Protein AF-A0A661VRM5-F1 (afdb_monomer_lite)

pLDDT: mean 84.53, std 15.83, range [41.25, 96.88]

Structure (mmCIF, N/CA/C/O backbone):
data_AF-A0A661VRM5-F1
#
_entry.id   AF-A0A661VRM5-F1
#
loop_
_atom_site.group_PDB
_atom_site.id
_atom_site.type_symbol
_atom_site.label_atom_id
_atom_site.label_alt_id
_atom_site.label_comp_id
_atom_site.label_asym_id
_atom_site.label_entity_id
_atom_site.label_seq_id
_atom_site.pdbx_PDB_ins_code
_atom_site.Cartn_x
_atom_site.Cartn_y
_atom_site.Cartn_z
_atom_site.occupancy
_atom_site.B_iso_or_equiv
_atom_site.auth_seq_id
_atom_site.auth_comp_id
_atom_site.auth_asym_id
_atom_site.auth_atom_id
_atom_site.pdbx_PDB_model_num
ATOM 1 N N . MET A 1 1 ? 23.920 4.981 -14.233 1.00 68.56 1 MET A N 1
ATOM 2 C CA . MET A 1 1 ? 23.332 3.738 -14.769 1.00 68.56 1 MET A CA 1
ATOM 3 C C . MET A 1 1 ? 21.844 3.992 -14.928 1.00 68.56 1 MET A C 1
ATOM 5 O O . MET A 1 1 ? 21.239 4.449 -13.968 1.00 68.56 1 MET A O 1
ATOM 9 N N . LEU A 1 2 ? 21.302 3.834 -16.135 1.00 87.12 2 LEU A N 1
ATOM 10 C CA . LEU A 1 2 ? 19.861 3.931 -16.383 1.00 87.12 2 LEU A CA 1
ATOM 11 C C . LEU A 1 2 ? 19.268 2.530 -16.240 1.00 87.12 2 LEU A C 1
ATOM 13 O O . LEU A 1 2 ? 19.918 1.567 -16.642 1.00 87.12 2 LEU A O 1
ATOM 17 N N . LEU A 1 3 ? 18.078 2.433 -15.651 1.00 86.81 3 LEU A N 1
ATOM 18 C CA . LEU A 1 3 ? 17.342 1.175 -15.593 1.00 86.81 3 LEU A CA 1
ATOM 19 C C . LEU A 1 3 ? 16.907 0.775 -17.006 1.00 86.81 3 LEU A C 1
ATOM 21 O O . LEU A 1 3 ? 16.551 1.629 -17.823 1.00 86.81 3 LEU A O 1
ATOM 25 N N . THR A 1 4 ? 16.911 -0.524 -17.277 1.00 94.31 4 THR A N 1
ATOM 26 C CA . THR A 1 4 ? 16.193 -1.095 -18.419 1.00 94.31 4 THR A CA 1
ATOM 27 C C . THR A 1 4 ? 14.686 -0.824 -18.284 1.00 94.31 4 THR A C 1
ATOM 29 O O . THR A 1 4 ? 14.200 -0.531 -17.182 1.00 94.31 4 THR A O 1
ATOM 32 N N . PRO A 1 5 ? 13.911 -0.887 -19.378 1.00 92.25 5 PRO A N 1
ATOM 33 C CA . PRO A 1 5 ? 12.455 -0.767 -19.310 1.00 92.25 5 PRO A CA 1
ATOM 34 C C . PRO A 1 5 ? 11.816 -1.754 -18.322 1.00 92.25 5 PRO A C 1
ATOM 36 O O . PRO A 1 5 ? 10.944 -1.366 -17.547 1.00 92.25 5 PRO A O 1
ATOM 39 N N . GLU A 1 6 ? 12.298 -2.995 -18.282 1.00 90.44 6 GLU A N 1
ATOM 40 C CA . GLU A 1 6 ? 11.807 -4.049 -17.391 1.00 90.44 6 GLU A CA 1
ATOM 41 C C . GLU A 1 6 ? 12.111 -3.734 -15.920 1.00 90.44 6 GLU A C 1
ATOM 43 O O . GLU A 1 6 ? 11.241 -3.842 -15.053 1.00 90.44 6 GLU A O 1
ATOM 48 N N . GLU A 1 7 ? 13.332 -3.282 -15.623 1.00 89.38 7 GLU A N 1
ATOM 49 C CA . GLU A 1 7 ? 13.704 -2.830 -14.277 1.00 89.38 7 GLU A CA 1
ATOM 50 C C . GLU A 1 7 ? 12.909 -1.592 -13.855 1.00 89.38 7 GLU A C 1
ATOM 52 O O . GLU A 1 7 ? 12.543 -1.454 -12.688 1.00 89.38 7 GLU A O 1
ATOM 57 N N . THR A 1 8 ? 12.610 -0.701 -14.800 1.00 89.12 8 THR A N 1
ATOM 58 C CA . THR A 1 8 ? 11.783 0.485 -14.564 1.00 89.12 8 THR A CA 1
ATOM 59 C C . THR A 1 8 ? 10.354 0.082 -14.208 1.00 89.12 8 THR A C 1
ATOM 61 O O . THR A 1 8 ? 9.788 0.591 -13.241 1.00 89.12 8 THR A O 1
ATOM 64 N N . GLU A 1 9 ? 9.773 -0.870 -14.938 1.00 87.81 9 GLU A N 1
ATOM 65 C CA . GLU A 1 9 ? 8.440 -1.397 -14.646 1.00 87.81 9 GLU A CA 1
ATOM 66 C C . GLU A 1 9 ? 8.387 -2.047 -13.257 1.00 87.81 9 GLU A C 1
ATOM 68 O O . GLU A 1 9 ? 7.483 -1.762 -12.465 1.00 87.81 9 GLU A O 1
ATOM 73 N N . LEU A 1 10 ? 9.385 -2.870 -12.926 1.00 87.56 10 LEU A N 1
ATOM 74 C CA . LEU A 1 10 ? 9.512 -3.471 -11.599 1.00 87.56 10 LEU A CA 1
ATOM 75 C C . LEU A 1 10 ? 9.634 -2.403 -10.512 1.00 87.56 10 LEU A C 1
ATOM 77 O O . LEU A 1 10 ? 8.919 -2.465 -9.510 1.00 87.56 10 LEU A O 1
ATOM 81 N N . TYR A 1 11 ? 10.478 -1.394 -10.730 1.00 88.06 11 TYR A N 1
ATOM 82 C CA . TYR A 1 11 ? 10.664 -0.283 -9.804 1.00 88.06 11 TYR A CA 1
ATOM 83 C C . TYR A 1 11 ? 9.342 0.428 -9.492 1.00 88.06 11 TYR A C 1
ATOM 85 O O . TYR A 1 11 ? 9.027 0.661 -8.324 1.00 88.06 11 TYR A O 1
ATOM 93 N N . TYR A 1 12 ? 8.518 0.702 -10.508 1.00 87.75 12 TYR A N 1
ATOM 94 C CA . TYR A 1 12 ? 7.214 1.339 -10.308 1.00 87.75 12 TYR A CA 1
ATOM 95 C C . TYR A 1 12 ? 6.166 0.4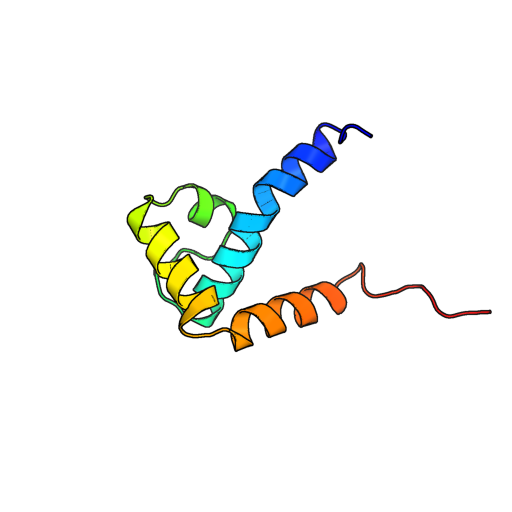28 -9.653 1.00 87.75 12 TYR A C 1
ATOM 97 O O . TYR A 1 12 ? 5.235 0.938 -9.026 1.00 87.75 12 TYR A O 1
ATOM 105 N N . LYS A 1 13 ? 6.303 -0.901 -9.746 1.00 89.44 13 LYS A N 1
ATOM 106 C CA . LYS A 1 13 ? 5.396 -1.861 -9.088 1.00 89.44 13 LYS A CA 1
ATOM 107 C C . LYS A 1 13 ? 5.725 -2.104 -7.615 1.00 89.44 13 LYS A C 1
ATOM 109 O O . LYS A 1 13 ? 4.824 -2.444 -6.845 1.00 89.44 13 LYS A O 1
ATOM 114 N N . LEU A 1 14 ? 6.981 -1.915 -7.201 1.00 89.88 14 LEU A N 1
ATOM 115 C CA . LEU A 1 14 ? 7.437 -2.199 -5.834 1.00 89.88 14 LEU A CA 1
ATOM 116 C C . LEU A 1 14 ? 6.615 -1.498 -4.735 1.00 89.88 14 LEU A C 1
ATOM 118 O O . LEU A 1 14 ? 6.192 -2.189 -3.804 1.00 89.88 14 LEU A O 1
ATOM 122 N N . PRO A 1 15 ? 6.314 -0.185 -4.815 1.00 91.19 15 PRO A N 1
ATOM 123 C CA . PRO A 1 15 ? 5.508 0.481 -3.791 1.00 91.19 15 PRO A CA 1
ATOM 124 C C . PRO A 1 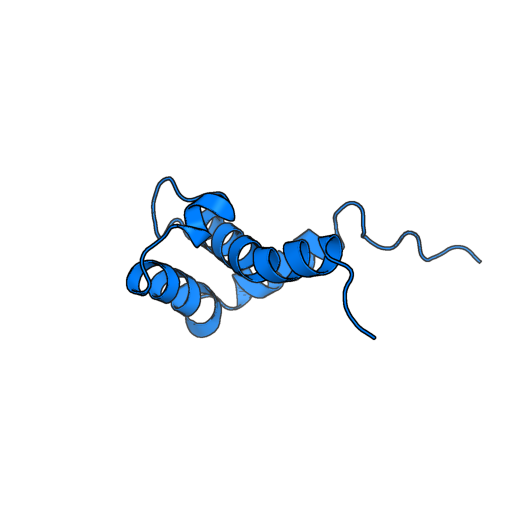15 ? 4.121 -0.151 -3.631 1.00 91.19 15 PRO A C 1
ATOM 126 O O . PRO A 1 15 ? 3.627 -0.313 -2.516 1.00 91.19 15 PRO A O 1
ATOM 129 N N . TRP A 1 16 ? 3.504 -0.567 -4.738 1.00 94.25 16 TRP A N 1
ATOM 130 C CA . TRP A 1 16 ? 2.183 -1.191 -4.720 1.00 94.25 16 TRP A CA 1
ATOM 131 C C . TRP A 1 16 ? 2.225 -2.604 -4.156 1.00 94.25 16 TRP A C 1
ATOM 133 O O . TRP A 1 16 ? 1.305 -2.994 -3.443 1.00 94.25 16 TRP A O 1
ATOM 143 N N . ALA A 1 17 ? 3.301 -3.350 -4.404 1.00 92.44 17 ALA A N 1
ATOM 144 C CA . ALA A 1 17 ? 3.500 -4.666 -3.807 1.00 92.44 17 ALA A CA 1
ATOM 145 C C . ALA A 1 17 ? 3.626 -4.600 -2.280 1.00 92.44 17 ALA A C 1
ATOM 147 O O . ALA A 1 17 ? 3.001 -5.400 -1.581 1.00 92.44 17 ALA A O 1
ATOM 148 N N . VAL A 1 18 ? 4.360 -3.610 -1.766 1.00 93.12 18 VAL A N 1
ATOM 149 C CA . VAL A 1 18 ? 4.497 -3.360 -0.324 1.00 93.12 18 VAL A CA 1
ATOM 150 C C . VAL A 1 18 ? 3.139 -3.024 0.298 1.00 93.12 18 VAL A C 1
ATOM 152 O O . VAL A 1 18 ? 2.732 -3.642 1.281 1.00 93.12 18 VAL A O 1
ATOM 155 N N . LEU A 1 19 ? 2.398 -2.086 -0.297 1.00 94.62 19 LEU A N 1
ATOM 156 C CA . LEU A 1 19 ? 1.084 -1.695 0.215 1.00 94.62 19 LEU A CA 1
ATOM 157 C C . LEU A 1 19 ? 0.062 -2.836 0.106 1.00 94.62 19 LEU A C 1
ATOM 159 O O . LEU A 1 19 ? -0.716 -3.046 1.030 1.00 94.62 19 LEU A O 1
ATOM 163 N N . ALA A 1 20 ? 0.084 -3.626 -0.971 1.00 94.94 20 ALA A N 1
ATOM 164 C CA . ALA A 1 20 ? -0.775 -4.802 -1.118 1.00 94.94 20 ALA A CA 1
ATOM 165 C C . ALA A 1 20 ? -0.440 -5.897 -0.093 1.00 94.94 20 ALA A C 1
ATOM 167 O O . ALA A 1 20 ? -1.333 -6.579 0.407 1.00 94.94 20 ALA A O 1
ATOM 168 N N . TYR A 1 21 ? 0.836 -6.081 0.256 1.00 94.00 21 TYR A N 1
ATOM 169 C CA . TYR A 1 21 ? 1.221 -6.953 1.365 1.00 94.00 21 TYR A CA 1
ATOM 170 C C . TYR A 1 21 ? 0.655 -6.448 2.695 1.00 94.00 21 TYR A C 1
ATOM 172 O O . TYR A 1 21 ? 0.017 -7.224 3.407 1.00 94.00 21 TYR A O 1
ATOM 180 N N . ALA A 1 22 ? 0.830 -5.158 2.990 1.00 94.00 22 ALA A N 1
ATOM 181 C CA . ALA A 1 22 ? 0.318 -4.540 4.209 1.00 94.00 22 ALA A CA 1
ATOM 182 C C . ALA A 1 22 ? -1.207 -4.670 4.309 1.00 94.00 22 ALA A C 1
ATOM 184 O O . ALA A 1 22 ? -1.728 -5.119 5.327 1.00 94.00 22 ALA A O 1
ATOM 185 N N . ASN A 1 23 ? -1.927 -4.371 3.225 1.00 96.19 23 ASN A N 1
ATOM 186 C CA . ASN A 1 23 ? -3.381 -4.476 3.197 1.00 96.19 23 ASN A CA 1
ATOM 187 C C . ASN A 1 23 ? -3.874 -5.920 3.353 1.00 96.19 23 ASN A C 1
ATOM 189 O O . ASN A 1 23 ? -4.876 -6.129 4.019 1.00 96.19 23 ASN A O 1
ATOM 193 N N . ARG A 1 24 ? -3.170 -6.926 2.816 1.00 94.00 24 ARG A N 1
ATOM 194 C CA . ARG A 1 24 ? -3.520 -8.341 3.051 1.00 94.00 24 ARG A CA 1
ATOM 195 C C . ARG A 1 24 ? -3.376 -8.757 4.514 1.00 94.00 24 ARG A C 1
ATOM 197 O O . ARG A 1 24 ? -4.155 -9.580 4.976 1.00 94.00 24 ARG A O 1
ATOM 204 N N . HIS A 1 25 ? -2.392 -8.207 5.223 1.00 92.31 25 HIS A N 1
ATOM 205 C CA . HIS A 1 25 ? -2.152 -8.531 6.632 1.00 92.31 25 HIS A CA 1
ATOM 206 C C . HIS A 1 25 ? -3.099 -7.782 7.570 1.00 92.31 25 HIS A C 1
ATOM 208 O O . HIS A 1 25 ? -3.569 -8.348 8.550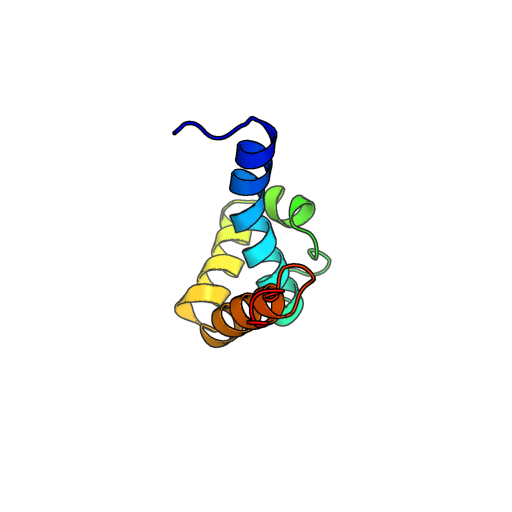 1.00 92.31 25 HIS A O 1
ATOM 214 N N . LEU A 1 26 ? -3.389 -6.519 7.258 1.00 93.31 26 LEU A N 1
ATOM 215 C CA . LEU A 1 26 ? -4.187 -5.632 8.107 1.00 93.31 26 LEU A CA 1
ATOM 216 C C . LEU A 1 26 ? -5.670 -5.572 7.705 1.00 93.31 26 LEU A C 1
ATOM 218 O O . LEU A 1 26 ? -6.491 -5.061 8.458 1.00 93.31 26 LEU A O 1
ATOM 222 N N . ASN A 1 27 ? -6.014 -6.074 6.517 1.00 94.94 27 ASN A N 1
ATOM 223 C CA . ASN A 1 27 ? -7.357 -6.094 5.932 1.00 94.94 27 ASN A CA 1
ATOM 224 C C . ASN A 1 27 ? -8.082 -4.730 5.975 1.00 94.94 27 ASN A C 1
ATOM 226 O O . ASN A 1 27 ? -9.257 -4.636 6.325 1.00 94.94 27 ASN A O 1
ATOM 230 N N . LEU A 1 28 ? -7.372 -3.644 5.644 1.00 95.56 28 LEU A N 1
ATOM 231 C CA . LEU A 1 28 ? -7.883 -2.269 5.780 1.00 95.56 28 LEU A CA 1
ATOM 232 C C . LEU A 1 28 ? -8.895 -1.898 4.695 1.00 95.56 28 LEU A C 1
ATOM 234 O O . LEU A 1 28 ? -9.766 -1.050 4.923 1.00 95.56 28 LEU A O 1
ATOM 238 N N . ILE A 1 29 ? -8.726 -2.480 3.511 1.00 95.62 29 ILE A N 1
ATOM 239 C CA . ILE A 1 29 ? -9.605 -2.349 2.355 1.00 95.62 29 ILE A CA 1
ATOM 240 C C . ILE A 1 29 ? -9.912 -3.771 1.872 1.00 95.62 29 ILE A C 1
ATOM 242 O O . ILE A 1 29 ? -9.003 -4.435 1.361 1.00 95.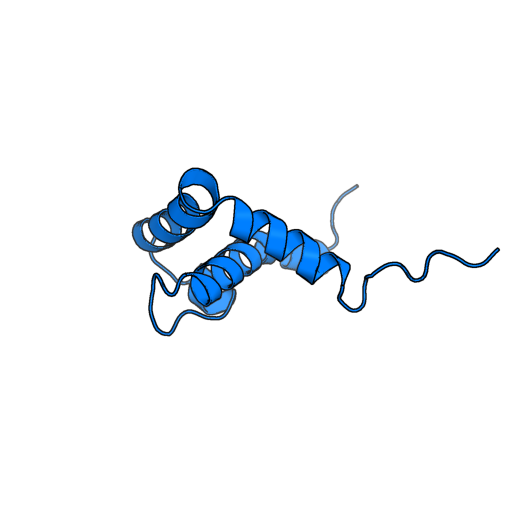62 29 ILE A O 1
ATOM 246 N N . PRO A 1 30 ? -11.153 -4.255 2.050 1.00 94.00 30 PRO A N 1
ATOM 247 C CA . PRO A 1 30 ? -11.551 -5.583 1.597 1.00 94.00 30 PRO A CA 1
ATOM 248 C C . PRO A 1 30 ? -11.294 -5.778 0.099 1.00 94.00 30 PRO A C 1
ATOM 250 O O . PRO A 1 30 ? -11.321 -4.823 -0.673 1.00 94.00 30 PRO A O 1
ATOM 253 N N . ASP A 1 31 ? -11.023 -7.019 -0.304 1.00 90.81 31 ASP A N 1
ATOM 254 C CA . ASP A 1 31 ? -10.874 -7.446 -1.707 1.00 90.81 31 ASP A CA 1
ATOM 255 C C . ASP A 1 31 ? -9.702 -6.815 -2.493 1.00 90.81 31 ASP A C 1
ATOM 257 O O . ASP A 1 31 ? -9.513 -7.071 -3.687 1.00 90.81 31 ASP A O 1
ATOM 261 N N . VAL A 1 32 ? -8.831 -6.051 -1.824 1.00 94.25 32 VAL A N 1
ATOM 262 C CA . VAL A 1 32 ? -7.606 -5.492 -2.414 1.00 94.25 32 VAL A CA 1
ATOM 263 C C . VAL A 1 32 ? -6.389 -6.294 -1.956 1.00 94.25 32 VAL A C 1
ATOM 265 O O . VAL A 1 32 ? -5.811 -6.051 -0.899 1.00 94.25 32 VAL A O 1
ATOM 268 N N . ALA A 1 33 ? -5.959 -7.251 -2.776 1.00 90.25 33 ALA A N 1
ATOM 269 C CA . ALA A 1 33 ? -4.872 -8.169 -2.417 1.00 90.25 33 ALA A CA 1
ATOM 270 C C . ALA A 1 33 ? -3.637 -8.098 -3.333 1.00 90.25 33 ALA A C 1
ATOM 272 O O . ALA A 1 33 ? -2.604 -8.693 -3.019 1.00 90.25 33 ALA A O 1
ATOM 273 N N . THR A 1 34 ? -3.725 -7.389 -4.459 1.00 93.06 34 THR A N 1
ATOM 274 C CA . THR A 1 34 ? -2.689 -7.367 -5.501 1.00 93.06 34 THR A CA 1
ATOM 275 C C . THR A 1 34 ? -2.099 -5.963 -5.684 1.00 93.06 34 THR A C 1
ATOM 277 O O . THR A 1 34 ? -2.770 -4.969 -5.379 1.00 93.06 34 THR A O 1
ATOM 280 N N . PRO A 1 35 ? -0.860 -5.852 -6.204 1.00 93.56 35 PRO A N 1
ATOM 281 C CA . PRO A 1 35 ? -0.272 -4.563 -6.569 1.00 93.56 35 PRO A CA 1
ATOM 282 C C . PRO A 1 35 ? -1.143 -3.783 -7.563 1.00 93.56 35 PRO A C 1
ATOM 284 O O . PRO A 1 35 ? -1.307 -2.576 -7.414 1.00 93.56 35 PRO A O 1
ATOM 287 N N . ASP A 1 36 ? -1.755 -4.467 -8.530 1.00 93.25 36 ASP A N 1
ATOM 288 C CA . ASP A 1 36 ? -2.572 -3.829 -9.566 1.00 93.25 36 ASP A CA 1
ATOM 289 C C . ASP A 1 36 ? -3.853 -3.218 -8.977 1.00 93.25 36 ASP A C 1
ATOM 291 O O . ASP A 1 36 ? -4.156 -2.047 -9.236 1.00 93.25 36 ASP A O 1
ATOM 295 N N . ASN A 1 37 ? -4.549 -3.945 -8.092 1.00 94.69 37 ASN A N 1
ATOM 296 C CA . ASN A 1 37 ? -5.722 -3.419 -7.388 1.00 94.69 37 ASN A CA 1
ATOM 297 C C . ASN A 1 37 ? -5.325 -2.216 -6.519 1.00 94.69 37 ASN A C 1
ATOM 299 O O . ASN A 1 37 ? -5.989 -1.184 -6.550 1.00 94.69 37 ASN A O 1
ATOM 303 N N . MET A 1 38 ? -4.203 -2.321 -5.799 1.00 95.94 38 MET A N 1
ATOM 304 C CA . MET A 1 38 ? -3.668 -1.251 -4.952 1.00 95.94 38 MET A CA 1
ATOM 305 C C . MET A 1 38 ? -3.308 0.005 -5.760 1.00 95.94 38 MET A C 1
ATOM 307 O O . MET A 1 38 ? -3.605 1.127 -5.348 1.00 95.94 38 MET A O 1
ATOM 311 N N . SER A 1 39 ? -2.709 -0.166 -6.941 1.00 94.56 39 SER A N 1
ATOM 312 C CA . SER A 1 39 ? -2.365 0.938 -7.843 1.00 94.56 39 SER A CA 1
ATOM 313 C C . SER A 1 39 ? -3.601 1.672 -8.382 1.00 94.56 39 SER A C 1
ATOM 315 O O . SER A 1 39 ? -3.530 2.875 -8.640 1.00 94.56 39 SER A O 1
ATOM 317 N N . SER A 1 40 ? -4.743 0.986 -8.463 1.00 95.38 40 SER A N 1
ATOM 318 C CA . SER A 1 40 ? -6.009 1.526 -8.974 1.00 95.38 40 SER A CA 1
ATOM 319 C C . SER A 1 40 ? -6.819 2.297 -7.926 1.00 95.38 40 SER A C 1
ATOM 321 O O . SER A 1 40 ? -7.774 2.985 -8.275 1.00 95.38 40 SER A O 1
ATOM 323 N N . LEU A 1 41 ? -6.439 2.217 -6.647 1.00 95.50 41 LEU A N 1
ATOM 324 C CA . LEU A 1 41 ? -7.143 2.901 -5.563 1.00 95.50 41 LEU A CA 1
ATOM 325 C C . LEU A 1 41 ? -7.040 4.426 -5.645 1.00 95.50 41 LEU A C 1
ATOM 327 O O . LEU A 1 41 ? -6.087 4.994 -6.197 1.00 95.50 41 LEU A O 1
ATOM 331 N N . SER A 1 42 ? -7.992 5.104 -5.009 1.00 96.62 42 SER A N 1
ATOM 332 C CA . SER A 1 42 ? -7.928 6.549 -4.822 1.00 96.62 42 SER A CA 1
ATOM 333 C C . SER A 1 42 ? -6.760 6.950 -3.908 1.00 96.62 42 SER A C 1
ATOM 335 O O . SER A 1 42 ? -6.246 6.161 -3.108 1.00 96.62 42 SER A O 1
ATOM 337 N N . THR A 1 43 ? -6.319 8.207 -4.005 1.00 95.00 43 THR A N 1
ATOM 338 C CA . THR A 1 43 ? -5.256 8.739 -3.134 1.00 95.00 43 THR A CA 1
ATOM 339 C C . THR A 1 43 ? -5.578 8.594 -1.638 1.00 95.00 43 THR A C 1
ATOM 341 O O . THR A 1 43 ? -4.687 8.159 -0.909 1.00 95.00 43 THR A O 1
ATOM 344 N N . PRO A 1 44 ? -6.805 8.887 -1.153 1.00 96.88 44 PRO A N 1
ATOM 345 C CA . PRO A 1 44 ? -7.154 8.684 0.256 1.00 96.88 44 PRO A CA 1
ATOM 346 C C . PRO A 1 44 ? -7.046 7.225 0.716 1.00 96.88 44 PRO A C 1
ATOM 348 O O . PRO A 1 44 ? -6.526 6.954 1.795 1.00 96.88 44 PRO A O 1
ATOM 351 N N . GLU A 1 45 ? -7.482 6.275 -0.110 1.00 96.19 45 GLU A N 1
ATOM 352 C CA . GLU A 1 45 ? -7.393 4.844 0.199 1.00 96.19 45 GLU A CA 1
ATOM 353 C C . GLU A 1 45 ? -5.938 4.367 0.273 1.00 96.19 45 GLU A C 1
ATOM 355 O O . GLU A 1 45 ? -5.546 3.698 1.230 1.00 96.19 45 GLU A O 1
ATOM 360 N N . LYS A 1 46 ? -5.102 4.785 -0.686 1.00 95.12 46 LYS A N 1
ATOM 361 C CA . LYS A 1 46 ? -3.653 4.527 -0.649 1.00 95.12 46 LYS A CA 1
ATOM 362 C C . LYS A 1 46 ? -3.011 5.135 0.594 1.00 95.12 46 LYS A C 1
ATOM 364 O O . LYS A 1 46 ? -2.161 4.503 1.215 1.00 95.12 46 LYS A O 1
ATOM 369 N N . PHE A 1 47 ? -3.414 6.353 0.958 1.00 95.69 47 PHE A N 1
ATOM 370 C CA . PHE A 1 47 ? -2.905 7.041 2.140 1.00 95.69 47 PHE A CA 1
ATOM 371 C C . PHE A 1 47 ? -3.240 6.270 3.419 1.00 95.69 47 PHE A C 1
ATOM 373 O O . PHE A 1 47 ? -2.342 6.043 4.219 1.00 95.69 47 PHE A O 1
ATOM 380 N N . LYS A 1 48 ? -4.475 5.769 3.558 1.00 96.19 48 LYS A N 1
ATOM 381 C CA . LYS A 1 48 ? -4.894 4.923 4.688 1.00 96.19 48 LYS A CA 1
ATOM 382 C C . LYS A 1 48 ? -3.966 3.721 4.881 1.00 96.19 48 LYS A C 1
ATOM 384 O O . LYS A 1 48 ? -3.459 3.505 5.976 1.00 96.19 48 LYS A O 1
ATOM 389 N N . VAL A 1 49 ? -3.715 2.955 3.817 1.00 95.81 49 VAL A N 1
ATOM 390 C CA . VAL A 1 49 ? -2.844 1.766 3.887 1.00 95.81 49 VAL A CA 1
ATOM 391 C C . VAL A 1 49 ? -1.399 2.156 4.196 1.00 95.81 49 VAL A C 1
ATOM 393 O O . VAL A 1 49 ? -0.720 1.482 4.967 1.00 95.81 49 VAL A O 1
ATOM 396 N N . ARG A 1 50 ? -0.924 3.264 3.618 1.00 95.06 50 ARG A N 1
ATOM 397 C CA . ARG A 1 50 ? 0.434 3.765 3.834 1.00 95.06 50 ARG A CA 1
ATOM 398 C C . ARG A 1 50 ? 0.661 4.210 5.281 1.00 95.06 50 ARG A C 1
ATOM 400 O O . ARG A 1 50 ? 1.684 3.853 5.855 1.00 95.06 50 ARG A O 1
ATOM 407 N N . THR A 1 51 ? -0.273 4.962 5.856 1.00 95.81 51 THR A N 1
ATOM 408 C CA . THR A 1 51 ? -0.227 5.388 7.261 1.00 95.81 51 THR A CA 1
ATOM 409 C C . THR A 1 51 ? -0.244 4.180 8.185 1.00 95.81 51 THR A C 1
ATOM 411 O O . THR A 1 51 ? 0.638 4.053 9.028 1.00 95.81 51 THR A O 1
ATOM 414 N N . ALA A 1 52 ? -1.144 3.225 7.948 1.00 94.50 52 ALA A N 1
ATOM 415 C CA . ALA A 1 52 ? -1.187 2.008 8.746 1.00 94.50 52 ALA A CA 1
ATOM 416 C C . ALA A 1 52 ? 0.139 1.227 8.703 1.00 94.50 52 ALA A C 1
ATOM 418 O O . ALA A 1 52 ? 0.616 0.766 9.732 1.00 94.50 52 ALA A O 1
ATOM 419 N N . LEU A 1 53 ? 0.783 1.123 7.534 1.00 93.31 53 LEU A N 1
ATOM 420 C CA . LEU A 1 53 ? 2.067 0.431 7.396 1.00 93.31 53 LEU A CA 1
ATOM 421 C C . LEU A 1 53 ? 3.225 1.131 8.127 1.00 93.31 53 LEU A C 1
ATOM 423 O O . LEU A 1 53 ? 4.047 0.458 8.745 1.00 93.31 53 LEU A O 1
ATOM 427 N N . TYR A 1 54 ? 3.354 2.452 7.991 1.00 89.19 54 TYR A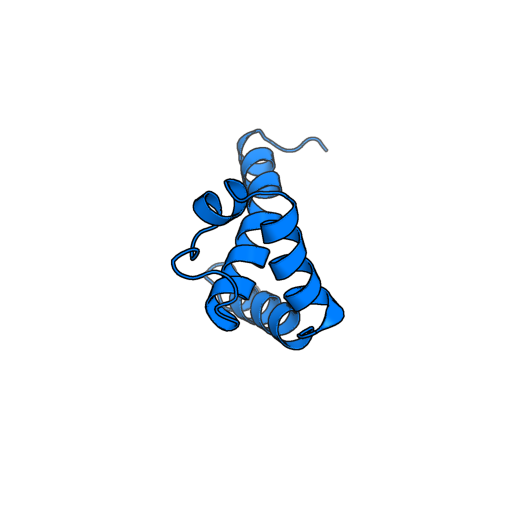 N 1
ATOM 428 C CA . TYR A 1 54 ? 4.552 3.163 8.458 1.00 89.19 54 TYR A CA 1
ATOM 429 C C . TYR A 1 54 ? 4.417 3.767 9.854 1.00 89.19 54 TYR A C 1
ATOM 431 O O . TYR A 1 54 ? 5.430 3.941 10.527 1.00 89.19 54 TYR A O 1
ATOM 439 N N . GLU A 1 55 ? 3.201 4.098 10.280 1.00 92.62 55 GLU A N 1
ATOM 440 C CA . GLU A 1 55 ? 2.958 4.834 11.524 1.00 92.62 55 GLU A CA 1
ATOM 441 C C . GLU A 1 55 ? 2.308 3.948 12.593 1.00 92.62 55 GLU A C 1
ATOM 443 O O . GLU A 1 55 ? 2.672 4.041 13.762 1.00 92.62 55 GLU A O 1
ATOM 448 N N . GLU A 1 56 ? 1.388 3.061 12.205 1.00 93.94 56 GLU A N 1
ATOM 449 C CA . GLU A 1 56 ? 0.591 2.267 13.155 1.00 93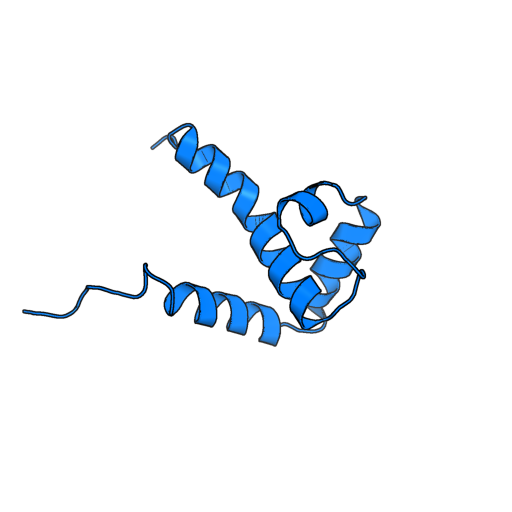.94 56 GLU A CA 1
ATOM 450 C C . GLU A 1 56 ? 1.152 0.848 13.359 1.00 93.94 56 GLU A C 1
ATOM 452 O O . GLU A 1 56 ? 1.154 0.336 14.478 1.00 93.94 56 GLU A O 1
ATOM 457 N N . HIS A 1 57 ? 1.665 0.225 12.291 1.00 91.50 57 HIS A N 1
ATOM 458 C CA . HIS A 1 57 ? 2.113 -1.173 12.261 1.00 91.50 57 HIS A CA 1
ATOM 459 C C . HIS A 1 57 ? 3.503 -1.346 11.614 1.00 91.50 57 HIS A C 1
ATOM 461 O O . HIS A 1 57 ? 3.649 -2.037 10.597 1.00 91.50 57 HIS A O 1
ATOM 467 N N . PRO A 1 58 ? 4.567 -0.747 12.186 1.00 85.50 58 PRO A N 1
ATOM 468 C CA . PRO A 1 58 ? 5.917 -0.833 11.623 1.00 85.50 58 PRO A CA 1
ATOM 469 C C . PRO A 1 58 ? 6.468 -2.271 11.581 1.00 85.50 58 PRO A C 1
ATOM 471 O O . PRO A 1 58 ? 7.349 -2.581 10.773 1.00 85.50 58 PRO A O 1
ATOM 474 N N . ASP A 1 59 ? 5.943 -3.180 12.400 1.00 89.25 59 ASP A N 1
ATOM 475 C CA . ASP A 1 59 ? 6.284 -4.603 12.397 1.00 89.25 59 ASP A CA 1
ATOM 476 C C . ASP A 1 59 ? 5.899 -5.295 11.078 1.00 89.25 59 ASP A C 1
ATOM 478 O O . ASP A 1 59 ? 6.666 -6.117 10.570 1.00 89.25 59 ASP A O 1
ATOM 482 N N . VAL A 1 60 ? 4.785 -4.901 10.453 1.00 87.38 60 VAL A N 1
ATOM 483 C CA . VAL A 1 60 ? 4.337 -5.440 9.156 1.00 87.38 60 VAL A CA 1
ATOM 484 C C . VAL A 1 60 ? 5.339 -5.111 8.047 1.00 87.38 60 VAL A C 1
ATOM 486 O O . VAL A 1 60 ? 5.616 -5.947 7.183 1.00 87.38 60 VAL A O 1
ATOM 489 N N . SER A 1 61 ? 5.954 -3.925 8.093 1.00 79.44 61 SER A N 1
ATOM 490 C CA . SER A 1 61 ? 7.013 -3.551 7.146 1.00 79.44 61 SER A CA 1
ATOM 491 C C . SER A 1 61 ? 8.262 -4.432 7.299 1.00 79.44 61 SER A C 1
ATOM 493 O O . SER A 1 61 ? 8.860 -4.856 6.308 1.00 79.44 61 SER A O 1
ATOM 495 N N . SER A 1 62 ? 8.605 -4.796 8.538 1.00 82.94 62 SER A N 1
ATOM 496 C CA . SER A 1 62 ? 9.725 -5.695 8.836 1.00 82.94 62 SER A CA 1
ATOM 497 C C . SER A 1 62 ? 9.440 -7.125 8.369 1.00 82.94 62 SER A C 1
ATOM 499 O O . SER A 1 62 ? 10.324 -7.786 7.823 1.00 82.94 62 SER A O 1
ATOM 501 N N . GLN A 1 63 ? 8.193 -7.587 8.503 1.00 84.00 63 GLN A N 1
ATOM 502 C CA . GLN A 1 63 ? 7.761 -8.892 7.997 1.00 84.00 63 GLN A CA 1
ATOM 503 C C . GLN A 1 63 ? 7.838 -8.972 6.468 1.00 84.00 63 GLN A C 1
ATOM 505 O O . GLN A 1 63 ? 8.300 -9.982 5.944 1.00 84.00 63 GLN A O 1
ATOM 510 N N . TYR A 1 64 ? 7.477 -7.905 5.745 1.00 78.88 64 TYR A N 1
ATOM 511 C CA . TYR A 1 64 ? 7.642 -7.851 4.287 1.00 78.88 64 TYR A CA 1
ATOM 512 C C . TYR A 1 64 ? 9.111 -8.027 3.865 1.00 78.88 64 TYR A C 1
ATOM 514 O O . TYR A 1 64 ? 9.424 -8.802 2.957 1.00 78.88 64 TYR A O 1
ATOM 522 N N . LEU A 1 65 ? 10.035 -7.350 4.553 1.00 77.50 65 LEU A N 1
ATOM 523 C CA . LEU A 1 65 ? 11.472 -7.502 4.303 1.00 77.50 65 LEU A CA 1
ATOM 524 C C . LEU A 1 65 ? 11.966 -8.919 4.633 1.00 77.50 65 LEU A C 1
ATOM 526 O O . LEU A 1 65 ? 12.792 -9.465 3.906 1.00 77.50 65 LEU A O 1
ATOM 530 N N . GLY A 1 66 ? 11.437 -9.544 5.688 1.00 78.50 66 GLY A N 1
ATOM 531 C CA . GLY A 1 66 ? 11.717 -10.945 6.010 1.00 78.50 66 GLY A CA 1
ATOM 532 C C . GLY A 1 66 ? 11.195 -11.920 4.947 1.00 78.50 66 GLY A C 1
ATOM 533 O O . GLY A 1 66 ? 11.927 -12.801 4.506 1.00 78.50 66 GLY A O 1
ATOM 534 N N . ALA A 1 67 ? 9.959 -11.730 4.484 1.00 72.12 67 ALA A N 1
ATOM 535 C CA . ALA A 1 67 ? 9.317 -12.584 3.487 1.00 72.12 67 ALA A CA 1
ATOM 536 C C . ALA A 1 67 ? 10.006 -12.504 2.115 1.00 72.12 67 ALA A C 1
ATOM 538 O O . ALA A 1 67 ? 10.203 -13.521 1.454 1.00 72.12 67 ALA A O 1
ATOM 539 N N . THR A 1 68 ? 10.422 -11.306 1.697 1.00 68.88 68 THR A N 1
ATOM 540 C CA . THR A 1 68 ? 11.173 -11.113 0.443 1.00 68.88 68 THR A CA 1
ATOM 541 C C . THR A 1 68 ? 12.572 -11.729 0.505 1.00 68.88 68 THR A C 1
ATOM 543 O O . THR A 1 68 ? 13.017 -12.316 -0.480 1.00 68.88 68 THR A O 1
ATOM 546 N N . ARG A 1 69 ? 13.230 -11.686 1.672 1.00 62.38 69 ARG A N 1
ATOM 547 C CA . ARG A 1 69 ? 14.515 -12.360 1.926 1.00 62.38 69 ARG A CA 1
ATOM 548 C C . ARG A 1 69 ? 14.433 -13.879 2.028 1.00 62.38 69 ARG A C 1
ATOM 550 O O . ARG A 1 69 ? 15.483 -14.496 2.001 1.00 62.38 69 ARG A O 1
ATOM 557 N N . ALA A 1 70 ? 13.244 -14.463 2.172 1.00 61.03 70 ALA A N 1
ATOM 558 C CA . ALA A 1 70 ? 13.024 -15.913 2.199 1.00 61.03 70 ALA A CA 1
ATOM 559 C C . ALA A 1 70 ? 12.479 -16.468 0.864 1.00 61.03 70 ALA A C 1
ATOM 561 O O . ALA A 1 70 ? 12.267 -17.672 0.734 1.00 61.03 70 ALA A O 1
ATOM 562 N N . GLY A 1 71 ? 12.222 -15.597 -0.121 1.00 53.12 71 GLY A N 1
ATOM 563 C CA . GLY A 1 71 ? 11.765 -15.973 -1.462 1.00 53.12 71 GLY A CA 1
ATOM 564 C C . GLY A 1 71 ? 12.883 -16.551 -2.347 1.00 53.12 71 GLY A C 1
ATOM 565 O O . GLY A 1 71 ? 14.004 -16.716 -1.892 1.00 53.12 71 GLY A O 1
ATOM 566 N N . PRO A 1 72 ? 12.644 -16.814 -3.642 1.00 46.75 72 PRO A N 1
ATOM 567 C CA . PRO A 1 72 ? 13.627 -17.437 -4.548 1.00 46.75 72 PRO A CA 1
ATOM 568 C C . PRO A 1 72 ? 14.925 -16.631 -4.774 1.00 46.75 72 PRO A C 1
ATOM 570 O O . PRO A 1 72 ? 15.839 -17.118 -5.429 1.00 46.75 72 PRO A O 1
ATOM 573 N N . PHE A 1 73 ? 15.011 -15.412 -4.235 1.00 47.78 73 PHE A N 1
ATOM 574 C CA . PHE A 1 73 ? 16.205 -14.560 -4.231 1.00 47.78 73 PHE A CA 1
ATOM 575 C C . PHE A 1 73 ? 16.919 -14.541 -2.865 1.00 47.78 73 PHE A C 1
ATOM 577 O O . PHE A 1 73 ? 17.829 -13.742 -2.651 1.00 47.78 73 PHE A O 1
ATOM 584 N N . ALA A 1 74 ? 16.489 -15.403 -1.938 1.00 49.44 74 ALA A N 1
ATOM 585 C CA . ALA A 1 74 ? 17.129 -15.691 -0.665 1.00 49.44 74 ALA A CA 1
ATOM 586 C C . ALA A 1 74 ? 18.463 -16.403 -0.905 1.00 49.44 74 ALA A C 1
ATOM 588 O O . ALA A 1 74 ? 18.532 -17.626 -0.923 1.00 49.44 74 ALA A O 1
ATOM 589 N N . ASP A 1 75 ? 19.498 -15.611 -1.152 1.00 49.81 75 ASP A N 1
ATOM 590 C CA . ASP A 1 75 ? 20.902 -15.943 -0.934 1.00 49.81 75 ASP A CA 1
ATOM 591 C C . ASP A 1 75 ? 21.320 -17.379 -1.326 1.00 49.81 75 ASP A C 1
ATOM 593 O O . ASP A 1 75 ? 21.550 -18.252 -0.493 1.00 49.81 75 ASP A O 1
ATOM 597 N N . SER A 1 76 ? 21.525 -17.617 -2.624 1.00 47.97 76 SER A N 1
ATOM 598 C CA . SER A 1 76 ? 22.360 -18.726 -3.117 1.00 47.97 76 SER A CA 1
ATOM 599 C C . SER A 1 76 ? 23.864 -18.445 -2.918 1.00 47.97 76 SER A C 1
ATOM 601 O O . SER A 1 76 ? 24.693 -18.837 -3.736 1.00 47.97 76 SER A O 1
ATOM 603 N N . GLY A 1 77 ? 24.221 -17.719 -1.856 1.00 52.50 77 GLY A N 1
ATOM 604 C CA . GLY A 1 77 ? 25.514 -17.076 -1.664 1.00 52.50 77 GLY A CA 1
ATOM 605 C C . GLY A 1 77 ? 26.276 -17.521 -0.421 1.00 52.50 77 GLY A C 1
ATOM 606 O O . GLY A 1 77 ? 26.879 -16.677 0.226 1.00 52.50 77 GLY A O 1
ATOM 607 N N . GLN A 1 78 ? 26.313 -18.818 -0.097 1.00 46.62 78 GLN A N 1
ATOM 608 C CA . GLN A 1 78 ? 27.417 -19.388 0.694 1.00 46.62 78 GLN A CA 1
ATOM 609 C C . GLN A 1 78 ? 27.768 -20.803 0.224 1.00 46.62 78 GLN A C 1
ATOM 611 O O . GLN A 1 78 ? 27.150 -21.777 0.643 1.00 46.62 78 GLN A O 1
ATOM 616 N N . ALA A 1 79 ? 28.795 -20.909 -0.622 1.00 41.75 79 ALA A N 1
ATOM 617 C CA . ALA A 1 79 ? 29.686 -22.067 -0.672 1.00 41.75 79 ALA A CA 1
ATOM 618 C C . ALA A 1 79 ? 30.975 -21.703 -1.427 1.00 41.75 79 ALA A C 1
ATOM 620 O O . ALA A 1 79 ? 31.039 -21.859 -2.647 1.00 41.75 79 ALA A O 1
ATOM 621 N N . SER A 1 80 ? 31.982 -21.203 -0.703 1.00 41.25 80 SER A N 1
ATOM 622 C CA . SER A 1 80 ? 33.406 -21.604 -0.764 1.00 41.25 80 SER A CA 1
ATOM 623 C C . SER A 1 80 ? 34.242 -20.700 0.134 1.00 41.25 80 SER A C 1
ATOM 625 O O . SER A 1 80 ? 34.192 -19.469 -0.074 1.00 41.25 80 SER A O 1
#

Radius of gyration: 14.66 Å; chains: 1; bounding box: 45×31×32 Å

Secondary structure (DSSP, 8-state):
-PPPHHHHHHHHHHHHHHHHHHHHHH-SSTT--SHHHHHHS-HHHHHHHHHIIIII-HHHHHHHHHHHHTSTTS------

Foldseek 3Di:
DDDDPVRVVVVVLVLLQLLLQQCVVVVLDPPRNGSVSSVPDDPVSVVVSVCCCVPVCVVSSVVVVVVVCVPPPVDPPDDD

Sequence (80 aa):
MLLTPEETELYYKLPWAVLAYANRHLNLIPDVATPDNMSSLSTPEKFKVRTALYEEHPDVSSQYLGATRAGPFADSGQAS